Protein AF-A0A1Y0RLL7-F1 (afdb_monomer_lite)

Foldseek 3Di:
DDDPPFDFPDWDDDPLFWIWTWTDDQQEIEIEIEGAPVDDDDPVVVVVVVVVVVVVSCVVRPPDNHHYHYHYHHDHRD

Sequence (78 aa):
MSSLLASTIYTLRFDNFMGIRVFGQKNEMIIVFVTNLEKLPDFSFIFTIFYFCMTLATQTFTRSKTFFILNFECVNFE

Secondary structure (DSSP, 8-state):
-----PEEEEEEEETTTEEEEEEEETTEEEEEEEE-TT-PPPHHHHHHHHHHHHHHHHHHSTTSPPEEEEEEEE----

pLDDT: mean 78.53, std 12.4, range [38.19, 91.5]

Radius of gyration: 13.26 Å; chains: 1; bounding box: 32×21×36 Å

Structure (mmCIF, N/CA/C/O backbone):
data_AF-A0A1Y0RLL7-F1
#
_entry.id   AF-A0A1Y0RLL7-F1
#
loop_
_atom_site.group_PDB
_atom_site.id
_atom_site.type_symbol
_atom_site.label_atom_id
_atom_site.label_alt_id
_atom_site.label_comp_id
_atom_site.label_asym_id
_atom_site.label_entity_id
_atom_site.label_seq_id
_atom_site.pdbx_PDB_ins_code
_atom_site.Cartn_x
_atom_site.Cartn_y
_atom_site.Cartn_z
_atom_site.occupancy
_atom_site.B_iso_or_equiv
_atom_site.auth_seq_id
_atom_site.auth_comp_id
_atom_site.auth_asym_id
_atom_site.auth_atom_id
_atom_site.pdbx_PDB_model_num
ATOM 1 N N . MET A 1 1 ? 12.178 -6.272 23.711 1.00 41.03 1 MET A N 1
ATOM 2 C CA . MET A 1 1 ? 11.938 -6.055 22.268 1.00 41.03 1 MET A CA 1
ATOM 3 C C . MET A 1 1 ? 11.376 -7.348 21.697 1.00 41.03 1 MET A C 1
ATOM 5 O O . MET A 1 1 ? 12.131 -8.275 21.452 1.00 41.03 1 MET A O 1
ATOM 9 N N . SER A 1 2 ?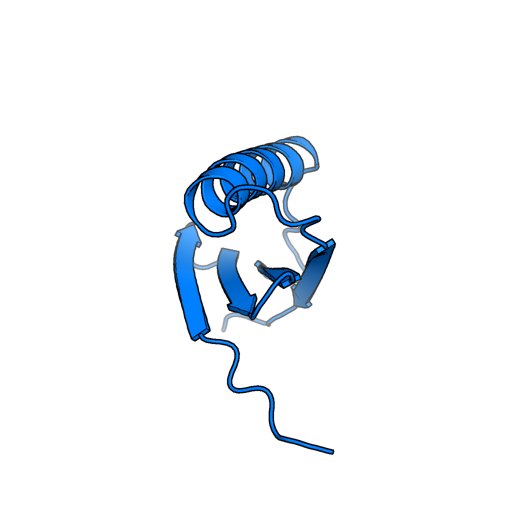 10.047 -7.470 21.636 1.00 38.19 2 SER A N 1
ATOM 10 C CA . SER A 1 2 ? 9.375 -8.661 21.099 1.00 38.19 2 SER A CA 1
ATOM 11 C C . SER A 1 2 ? 9.362 -8.567 19.580 1.00 38.19 2 SER A C 1
ATOM 13 O O . SER A 1 2 ? 8.864 -7.577 19.053 1.00 38.19 2 SER A O 1
ATOM 15 N N . SER A 1 3 ? 9.887 -9.591 18.911 1.00 42.75 3 SER A N 1
ATOM 16 C CA . SER A 1 3 ? 9.765 -9.799 17.468 1.00 42.75 3 SER A CA 1
ATOM 17 C C . SER A 1 3 ? 8.300 -9.646 17.036 1.00 42.75 3 SER A C 1
ATOM 19 O O . SER A 1 3 ? 7.426 -10.384 17.496 1.00 42.75 3 SER A O 1
ATOM 21 N N . LEU A 1 4 ? 8.021 -8.629 16.219 1.00 48.00 4 LEU A N 1
ATOM 22 C CA . LEU A 1 4 ? 6.746 -8.431 15.545 1.00 48.00 4 LEU A CA 1
ATOM 23 C C . LEU A 1 4 ? 6.773 -9.312 14.288 1.00 48.00 4 LEU A C 1
ATOM 25 O O . LEU A 1 4 ? 7.279 -8.896 13.251 1.00 48.00 4 LEU A O 1
ATOM 29 N N . LEU A 1 5 ? 6.249 -10.537 14.366 1.00 45.31 5 LEU A N 1
ATOM 30 C CA . LEU A 1 5 ? 5.910 -11.284 13.152 1.00 45.31 5 LEU A CA 1
ATOM 31 C C . LEU A 1 5 ? 4.663 -10.635 12.537 1.00 45.31 5 LEU A C 1
ATOM 33 O O . LEU A 1 5 ? 3.533 -11.037 12.810 1.00 45.31 5 LEU A O 1
ATOM 37 N N . ALA A 1 6 ? 4.882 -9.571 11.765 1.00 57.84 6 ALA A N 1
ATOM 38 C CA . ALA A 1 6 ? 3.856 -8.943 10.952 1.00 57.84 6 ALA A CA 1
ATOM 39 C C . ALA A 1 6 ? 3.349 -9.979 9.939 1.00 57.84 6 ALA A C 1
ATOM 41 O O . ALA A 1 6 ? 4.126 -10.553 9.173 1.00 57.84 6 ALA A O 1
ATOM 42 N N . SER A 1 7 ? 2.051 -10.267 9.964 1.00 63.44 7 SER A N 1
ATOM 43 C CA . SER A 1 7 ? 1.455 -11.226 9.038 1.00 63.44 7 SER A CA 1
ATOM 44 C C . SER A 1 7 ? 1.299 -10.544 7.684 1.00 63.44 7 SER A C 1
ATOM 46 O O . SER A 1 7 ? 0.701 -9.468 7.606 1.00 63.44 7 SER A O 1
ATOM 48 N N . THR A 1 8 ? 1.833 -11.135 6.615 1.00 69.25 8 THR A N 1
ATOM 49 C CA . THR A 1 8 ? 1.532 -10.669 5.257 1.00 69.25 8 THR A CA 1
ATOM 50 C C . THR A 1 8 ? 0.048 -10.889 4.999 1.00 69.25 8 THR A C 1
ATOM 52 O O . THR A 1 8 ? -0.425 -12.021 5.040 1.00 69.25 8 THR A O 1
ATOM 55 N N . ILE A 1 9 ? -0.683 -9.804 4.761 1.00 71.19 9 ILE A N 1
ATOM 56 C CA . ILE A 1 9 ? -2.114 -9.849 4.457 1.00 71.19 9 ILE A CA 1
ATOM 57 C C . ILE A 1 9 ? -2.305 -9.975 2.946 1.00 71.19 9 ILE A C 1
ATOM 59 O O . ILE A 1 9 ? -3.108 -10.786 2.500 1.00 71.19 9 ILE A O 1
ATOM 63 N N . TYR A 1 10 ? -1.539 -9.213 2.159 1.00 73.62 10 TYR A N 1
ATOM 64 C CA . TYR A 1 10 ? -1.604 -9.254 0.698 1.00 73.62 10 TYR A CA 1
ATOM 65 C C . TYR A 1 10 ? -0.234 -9.054 0.058 1.00 73.62 10 TYR A C 1
ATOM 67 O O . TYR A 1 10 ? 0.562 -8.230 0.508 1.00 73.62 10 TYR A O 1
ATOM 75 N N . THR A 1 11 ? -0.016 -9.756 -1.052 1.00 77.88 11 THR A N 1
ATOM 76 C CA . THR A 1 11 ? 1.079 -9.494 -1.986 1.00 77.88 11 THR A CA 1
ATOM 77 C C . THR A 1 11 ? 0.482 -9.296 -3.371 1.00 77.88 11 THR A C 1
ATOM 79 O O . THR A 1 11 ? -0.184 -10.189 -3.890 1.00 77.88 11 THR A O 1
ATOM 82 N N . LEU A 1 12 ? 0.722 -8.132 -3.969 1.00 78.44 12 LEU A N 1
ATOM 83 C CA . LEU A 1 12 ? 0.376 -7.829 -5.355 1.00 78.44 12 LEU A CA 1
ATOM 84 C C . LEU A 1 12 ? 1.674 -7.670 -6.144 1.00 78.44 12 LEU A C 1
ATOM 86 O O . LEU A 1 12 ? 2.603 -7.015 -5.679 1.00 78.44 12 LEU A O 1
ATOM 90 N N . ARG A 1 13 ? 1.751 -8.257 -7.337 1.00 76.56 13 ARG A N 1
ATOM 91 C CA . ARG A 1 13 ? 2.883 -8.078 -8.250 1.00 76.56 13 ARG A CA 1
ATOM 92 C C . ARG A 1 13 ? 2.369 -7.450 -9.537 1.00 76.56 13 ARG A C 1
ATOM 94 O O . ARG A 1 13 ? 1.426 -7.968 -10.126 1.00 76.56 13 ARG A O 1
ATOM 101 N N . PHE A 1 14 ? 2.978 -6.339 -9.930 1.00 68.94 14 PHE A N 1
ATOM 102 C CA . PHE A 1 14 ? 2.662 -5.600 -11.144 1.00 68.94 14 PHE A CA 1
ATOM 103 C C . PHE A 1 14 ? 3.903 -5.642 -12.035 1.00 68.94 14 PHE A C 1
ATOM 105 O O . PHE A 1 14 ? 4.904 -4.980 -11.759 1.00 68.94 14 PHE A O 1
ATOM 112 N N . ASP A 1 15 ? 3.841 -6.470 -13.077 1.00 67.12 15 ASP A N 1
ATOM 113 C CA . ASP A 1 15 ? 4.957 -6.736 -13.986 1.00 67.12 15 ASP A CA 1
ATOM 114 C C . ASP A 1 15 ? 6.250 -7.194 -13.262 1.00 67.12 15 ASP A C 1
ATOM 116 O O . ASP A 1 15 ? 6.245 -7.639 -12.108 1.00 67.12 15 ASP A O 1
ATOM 120 N N . ASN A 1 16 ? 7.386 -7.145 -13.964 1.00 64.88 16 ASN A N 1
ATOM 121 C CA . ASN A 1 16 ? 8.700 -7.487 -13.410 1.00 64.88 16 ASN A CA 1
ATOM 122 C C . ASN A 1 16 ? 9.371 -6.336 -12.646 1.00 64.88 16 ASN A C 1
ATOM 124 O O . ASN A 1 16 ? 10.449 -6.542 -12.104 1.00 64.88 16 ASN A O 1
ATOM 128 N N . PHE A 1 17 ? 8.767 -5.146 -12.598 1.00 69.06 17 PHE A N 1
ATOM 129 C CA . PHE A 1 17 ? 9.414 -3.949 -12.049 1.00 69.06 17 PHE A CA 1
ATOM 130 C C . PHE A 1 17 ? 8.783 -3.429 -10.755 1.00 69.06 17 PHE A C 1
ATOM 132 O O . PHE A 1 17 ? 9.380 -2.560 -10.119 1.00 69.06 17 PHE A O 1
ATOM 139 N N . MET A 1 18 ? 7.601 -3.922 -10.362 1.00 77.38 18 MET A N 1
ATOM 140 C CA . MET A 1 18 ? 6.886 -3.400 -9.201 1.00 77.38 18 MET A CA 1
ATOM 141 C C . MET A 1 18 ? 6.124 -4.487 -8.430 1.00 77.38 18 MET A C 1
ATOM 143 O O . MET A 1 18 ? 5.502 -5.396 -8.976 1.00 77.38 18 MET A O 1
ATOM 147 N N . GLY A 1 19 ? 6.141 -4.381 -7.110 1.00 84.25 19 GLY A N 1
ATOM 148 C CA . GLY A 1 19 ? 5.392 -5.226 -6.197 1.00 84.25 19 GLY A CA 1
ATOM 149 C C . GLY A 1 19 ? 4.882 -4.424 -5.013 1.00 84.25 19 GLY A C 1
ATOM 150 O O . GLY A 1 19 ? 5.390 -3.355 -4.691 1.00 84.25 19 GLY A O 1
ATOM 151 N N . ILE A 1 20 ? 3.857 -4.941 -4.353 1.00 85.50 20 ILE A N 1
ATOM 152 C CA . ILE A 1 20 ? 3.275 -4.349 -3.156 1.00 85.50 20 ILE A CA 1
ATOM 153 C C . ILE A 1 20 ? 3.097 -5.455 -2.138 1.00 85.50 20 ILE A C 1
ATOM 155 O O . ILE A 1 20 ? 2.493 -6.486 -2.433 1.00 85.50 20 ILE A O 1
ATOM 159 N N . ARG A 1 21 ? 3.605 -5.238 -0.929 1.00 86.19 21 ARG A N 1
ATOM 160 C CA . ARG A 1 21 ? 3.360 -6.116 0.214 1.00 86.19 21 ARG A CA 1
ATOM 161 C C . ARG A 1 21 ? 2.618 -5.328 1.276 1.00 86.19 21 ARG A C 1
ATOM 163 O O . ARG A 1 21 ? 3.079 -4.273 1.696 1.00 86.19 21 ARG A O 1
ATOM 170 N N . VAL A 1 22 ? 1.475 -5.843 1.700 1.00 82.81 22 VAL A N 1
ATOM 171 C CA . VAL A 1 22 ? 0.682 -5.274 2.786 1.00 82.81 22 VAL A CA 1
ATOM 172 C C . VAL A 1 22 ? 0.786 -6.211 3.973 1.00 82.81 22 VAL A C 1
ATOM 174 O O . VAL A 1 22 ? 0.401 -7.379 3.889 1.00 82.81 22 VAL A O 1
ATOM 177 N N . PHE A 1 23 ? 1.294 -5.700 5.083 1.00 83.81 23 PHE A N 1
ATOM 178 C CA . PHE A 1 23 ? 1.319 -6.394 6.360 1.00 83.81 23 PHE A CA 1
ATOM 179 C C . PHE A 1 23 ? 0.333 -5.725 7.297 1.00 83.81 23 PHE A C 1
ATOM 181 O O . PHE A 1 23 ? 0.133 -4.512 7.230 1.00 83.81 23 PHE A O 1
ATOM 188 N N . GLY A 1 24 ? -0.256 -6.493 8.200 1.00 78.56 24 GLY A N 1
ATOM 189 C CA . GLY A 1 24 ? -1.023 -5.903 9.281 1.00 78.56 24 GLY A CA 1
ATOM 190 C C . GLY A 1 24 ? -0.721 -6.570 10.596 1.00 78.56 24 GLY A C 1
ATOM 191 O O . GLY A 1 24 ? -0.481 -7.776 10.682 1.00 78.56 24 GLY A O 1
ATOM 192 N N . GLN A 1 25 ? -0.709 -5.742 11.628 1.00 79.50 25 GLN A N 1
ATOM 193 C CA . GLN A 1 25 ? -0.425 -6.176 12.972 1.00 79.50 25 GLN A CA 1
ATOM 194 C C . GLN A 1 25 ? -1.124 -5.282 13.979 1.00 79.50 25 GLN A C 1
ATOM 196 O O . GLN A 1 25 ? -0.832 -4.095 14.085 1.00 79.50 25 GLN A O 1
ATOM 201 N N . LYS A 1 26 ? -2.016 -5.881 14.773 1.00 80.12 26 LYS A N 1
ATOM 202 C CA . LYS A 1 26 ? -2.854 -5.176 15.751 1.00 80.12 26 LYS A CA 1
ATOM 203 C C . LYS A 1 26 ? -3.633 -4.025 15.103 1.00 80.12 26 LYS A C 1
ATOM 205 O O . LYS A 1 26 ? -4.704 -4.271 14.578 1.00 80.12 26 LYS A O 1
ATOM 210 N N . ASN A 1 27 ? -3.079 -2.814 15.135 1.00 79.00 27 ASN A N 1
ATOM 211 C CA . ASN A 1 27 ? -3.674 -1.573 14.639 1.00 79.00 27 ASN A CA 1
ATOM 212 C C . ASN A 1 27 ? -2.775 -0.873 13.607 1.00 79.00 27 ASN A C 1
ATOM 214 O O . ASN A 1 27 ? -2.987 0.296 13.302 1.00 79.00 27 ASN A O 1
ATOM 218 N N . GLU A 1 28 ? -1.741 -1.541 13.108 1.00 84.50 28 GLU A N 1
ATOM 219 C CA . GLU A 1 28 ? -0.821 -1.009 12.109 1.00 84.50 28 GLU A CA 1
ATOM 220 C C . GLU A 1 28 ? -1.022 -1.768 10.802 1.00 84.50 28 GLU A C 1
ATOM 222 O O . GLU A 1 28 ? -1.088 -2.999 10.795 1.00 84.50 28 GLU A O 1
ATOM 227 N N . MET A 1 29 ? -1.118 -1.033 9.698 1.00 87.31 29 MET A N 1
ATOM 228 C CA . MET A 1 29 ? -1.062 -1.583 8.351 1.00 87.31 29 MET A CA 1
ATOM 229 C C . MET A 1 29 ? 0.151 -0.988 7.639 1.00 87.31 29 MET A C 1
ATOM 231 O O . MET A 1 29 ? 0.258 0.227 7.463 1.00 87.31 29 MET A O 1
ATOM 235 N N . ILE A 1 30 ? 1.083 -1.854 7.259 1.00 88.88 30 ILE A N 1
ATOM 236 C CA . ILE A 1 30 ? 2.340 -1.483 6.615 1.00 88.88 30 ILE A CA 1
ATOM 237 C C . ILE A 1 30 ? 2.206 -1.805 5.135 1.00 88.88 30 ILE A C 1
ATOM 239 O O . ILE A 1 30 ? 2.025 -2.964 4.767 1.00 88.88 30 ILE A O 1
ATOM 243 N N . ILE A 1 31 ? 2.298 -0.782 4.294 1.00 90.38 31 ILE A N 1
ATOM 244 C CA . ILE A 1 31 ? 2.244 -0.894 2.839 1.00 90.38 31 ILE A CA 1
ATOM 245 C C . ILE A 1 31 ? 3.664 -0.696 2.328 1.00 90.38 31 ILE A C 1
ATOM 247 O O . ILE A 1 31 ? 4.233 0.384 2.462 1.00 90.38 31 ILE A O 1
ATOM 251 N N . VAL A 1 32 ? 4.234 -1.742 1.748 1.00 89.12 32 VAL A N 1
ATOM 252 C CA . VAL A 1 32 ? 5.579 -1.729 1.184 1.00 89.12 32 VAL A CA 1
ATOM 253 C C . VAL A 1 32 ? 5.472 -1.744 -0.331 1.00 89.12 32 VAL A C 1
ATOM 255 O O . VAL A 1 32 ? 5.088 -2.762 -0.909 1.00 89.12 32 VAL A O 1
ATOM 258 N N . PHE A 1 33 ? 5.835 -0.637 -0.969 1.00 88.25 33 PHE A N 1
ATOM 259 C CA . PHE A 1 33 ? 6.045 -0.568 -2.410 1.00 88.25 33 PHE A CA 1
ATOM 260 C C . PHE A 1 33 ? 7.455 -1.057 -2.710 1.00 88.25 33 PHE A C 1
ATOM 262 O O . PHE A 1 33 ? 8.428 -0.467 -2.254 1.00 88.25 33 PHE A O 1
ATOM 269 N N . VAL A 1 34 ? 7.556 -2.146 -3.457 1.00 87.44 34 VAL A N 1
ATOM 270 C CA . VAL A 1 34 ? 8.811 -2.706 -3.945 1.00 87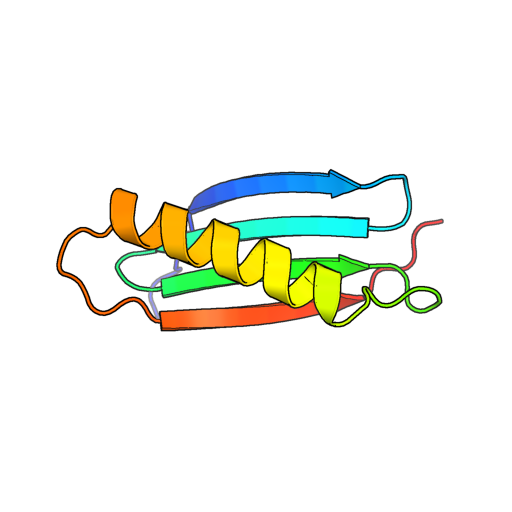.44 34 VAL A CA 1
ATOM 271 C C . VAL A 1 34 ? 8.944 -2.287 -5.396 1.00 87.44 34 VAL A C 1
ATOM 273 O O . VAL A 1 34 ? 8.103 -2.663 -6.205 1.00 87.44 34 VAL A O 1
ATOM 276 N N . THR A 1 35 ? 9.949 -1.493 -5.737 1.00 86.00 35 THR A N 1
ATOM 277 C CA . THR A 1 35 ? 10.067 -0.955 -7.095 1.00 86.00 35 THR A CA 1
ATOM 278 C C . THR A 1 35 ? 11.508 -0.889 -7.570 1.00 86.00 35 THR A C 1
ATOM 280 O O . THR A 1 35 ? 12.430 -0.854 -6.754 1.00 86.00 35 THR A O 1
ATOM 283 N N . ASN A 1 36 ? 11.700 -0.866 -8.889 1.00 80.75 36 ASN A N 1
ATOM 284 C CA . ASN A 1 36 ? 12.993 -0.530 -9.472 1.00 80.75 36 ASN A CA 1
ATOM 285 C C . ASN A 1 36 ? 13.244 0.987 -9.379 1.00 80.75 36 ASN A C 1
ATOM 287 O O . ASN A 1 36 ? 12.319 1.789 -9.525 1.00 80.75 36 ASN A O 1
ATOM 291 N N . LEU A 1 37 ? 14.503 1.376 -9.176 1.00 70.00 37 LEU A N 1
ATOM 292 C CA . LEU A 1 37 ? 14.959 2.761 -9.001 1.00 70.00 37 LEU A CA 1
ATOM 293 C C . LEU A 1 37 ? 14.604 3.633 -10.214 1.00 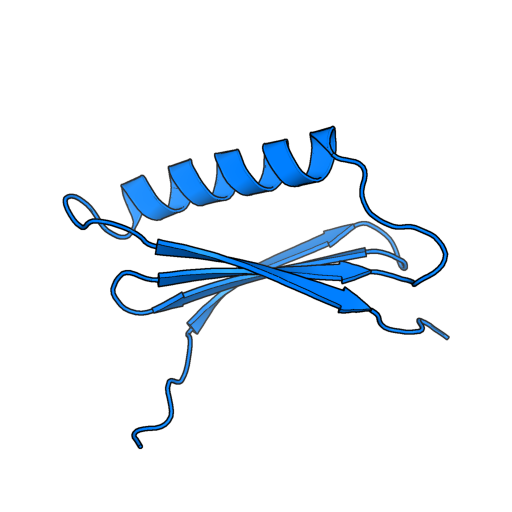70.00 37 LEU A C 1
ATOM 295 O O . LEU A 1 37 ? 14.338 4.824 -10.079 1.00 70.00 37 LEU A O 1
ATOM 299 N N . GLU A 1 38 ? 14.545 3.015 -11.393 1.00 73.19 38 GLU A N 1
ATOM 300 C CA . GLU A 1 38 ? 14.246 3.678 -12.663 1.00 73.19 38 GLU A CA 1
ATOM 301 C C . GLU A 1 38 ? 12.762 4.011 -12.860 1.00 73.19 38 GLU A C 1
ATOM 303 O O . GLU A 1 38 ? 12.420 4.857 -13.687 1.00 73.19 38 GLU A O 1
ATOM 308 N N . LYS A 1 39 ? 11.861 3.354 -12.122 1.00 74.38 39 LYS A N 1
ATOM 309 C CA . LYS A 1 39 ? 10.413 3.543 -12.254 1.00 74.38 39 LYS A CA 1
ATOM 310 C C . LYS A 1 39 ? 9.773 3.597 -10.881 1.00 74.38 39 LYS A C 1
ATOM 312 O O . LYS A 1 39 ? 9.327 2.587 -10.348 1.00 74.38 39 LYS A O 1
ATOM 317 N N . LEU A 1 40 ? 9.706 4.793 -10.310 1.00 77.31 40 LEU A N 1
ATOM 318 C CA . LEU A 1 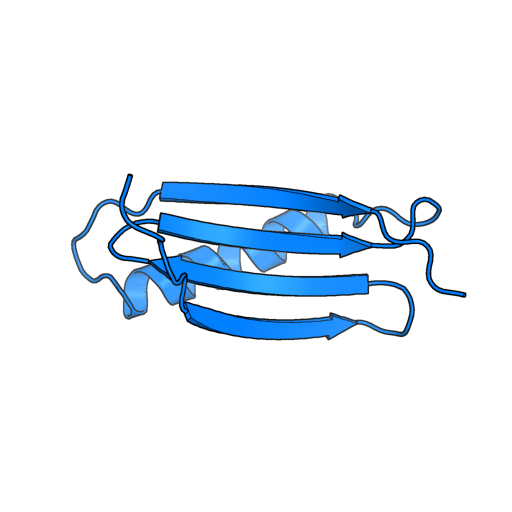40 ? 8.883 5.024 -9.128 1.00 77.31 40 LEU A CA 1
ATOM 319 C C . LEU A 1 40 ? 7.394 4.985 -9.518 1.00 77.31 40 LEU A C 1
ATOM 321 O O . LEU A 1 40 ? 7.040 5.477 -10.594 1.00 77.31 40 LEU A O 1
ATOM 325 N N . PRO A 1 41 ? 6.515 4.423 -8.670 1.00 81.00 41 PRO A N 1
ATOM 326 C CA . PRO A 1 41 ? 5.078 4.504 -8.890 1.00 81.00 41 PRO A CA 1
ATOM 327 C C . PRO A 1 41 ? 4.624 5.964 -8.895 1.00 81.00 41 PRO A C 1
ATOM 329 O O . PRO A 1 41 ? 5.113 6.785 -8.114 1.00 81.00 41 PRO A O 1
ATOM 332 N N . ASP A 1 42 ? 3.662 6.282 -9.757 1.00 87.69 42 ASP A N 1
ATOM 333 C CA . ASP A 1 42 ? 3.061 7.608 -9.760 1.00 87.69 42 ASP A CA 1
ATOM 334 C C . ASP A 1 42 ? 2.178 7.838 -8.515 1.00 87.69 42 ASP A C 1
ATOM 336 O O . ASP A 1 42 ? 1.774 6.915 -7.795 1.00 87.69 42 ASP A O 1
ATOM 340 N N . PHE A 1 43 ? 1.884 9.110 -8.240 1.00 85.38 43 PHE A N 1
ATOM 341 C CA . PHE A 1 43 ? 1.105 9.499 -7.065 1.00 85.38 43 PHE A CA 1
ATOM 342 C C . PHE A 1 43 ? -0.327 8.940 -7.094 1.00 85.38 43 PHE A C 1
ATOM 344 O O . PHE A 1 43 ? -0.878 8.579 -6.053 1.00 85.38 43 PHE A O 1
ATOM 351 N N . SER A 1 44 ? -0.926 8.830 -8.281 1.00 89.31 44 SER A N 1
ATOM 352 C CA . SER A 1 44 ? -2.281 8.304 -8.468 1.00 89.31 44 SER A CA 1
ATOM 353 C C . SER A 1 44 ? -2.371 6.820 -8.103 1.00 89.31 44 SER A C 1
ATOM 355 O O . SER A 1 44 ? -3.328 6.386 -7.455 1.00 89.31 44 SER A O 1
ATOM 357 N N . PHE A 1 45 ? -1.352 6.045 -8.454 1.00 86.69 45 PHE A N 1
ATOM 358 C CA . PHE A 1 45 ? -1.219 4.641 -8.115 1.00 86.69 45 PHE A CA 1
ATOM 359 C C . PHE A 1 45 ? -1.020 4.455 -6.611 1.00 86.69 45 PHE A C 1
ATOM 361 O O . PHE A 1 45 ? -1.751 3.679 -5.991 1.00 86.69 45 PHE A O 1
ATOM 368 N N . ILE A 1 46 ? -0.108 5.223 -5.999 1.00 88.31 46 ILE A N 1
ATOM 369 C CA . ILE A 1 46 ? 0.105 5.207 -4.541 1.00 88.31 46 ILE A CA 1
ATOM 370 C C . ILE A 1 46 ? -1.216 5.482 -3.810 1.00 88.31 46 ILE A C 1
ATOM 372 O O . ILE A 1 46 ? -1.576 4.748 -2.888 1.00 88.31 46 ILE A O 1
ATOM 376 N N . PHE A 1 47 ? -1.972 6.493 -4.249 1.00 89.19 47 PHE A N 1
ATOM 377 C CA . PHE A 1 47 ? -3.257 6.846 -3.644 1.00 89.19 47 PHE A CA 1
ATOM 378 C C . PHE A 1 47 ? -4.310 5.740 -3.800 1.00 89.19 47 PHE A C 1
ATOM 380 O O . PHE A 1 47 ? -5.045 5.444 -2.858 1.00 89.19 47 PHE A O 1
ATOM 387 N N . THR A 1 48 ? -4.353 5.080 -4.960 1.00 90.62 48 THR A N 1
ATOM 388 C CA . THR A 1 48 ? -5.274 3.961 -5.222 1.00 90.62 48 THR A CA 1
ATOM 389 C C . THR A 1 48 ? -5.014 2.796 -4.268 1.00 90.62 48 THR A C 1
ATOM 391 O O . THR A 1 48 ? -5.937 2.274 -3.641 1.00 90.62 48 THR A O 1
ATOM 394 N N . ILE A 1 49 ? -3.745 2.422 -4.100 1.00 89.56 49 ILE A N 1
ATOM 395 C CA . ILE A 1 49 ? -3.337 1.357 -3.179 1.00 89.56 49 ILE A CA 1
ATOM 396 C C . ILE A 1 49 ? -3.615 1.753 -1.732 1.00 89.56 49 ILE A C 1
ATOM 398 O O . ILE A 1 49 ? -4.108 0.935 -0.955 1.00 89.56 49 ILE A O 1
ATOM 402 N N . PHE A 1 50 ? -3.354 3.008 -1.370 1.00 89.38 50 PHE A N 1
ATOM 403 C CA . PHE A 1 50 ? -3.668 3.518 -0.042 1.00 89.38 50 PHE A CA 1
ATOM 404 C C . PHE A 1 50 ? -5.171 3.426 0.264 1.00 89.38 50 PHE A C 1
ATOM 406 O O . PHE A 1 50 ? -5.550 2.925 1.322 1.00 89.38 50 PHE A O 1
ATOM 413 N N . TYR A 1 51 ? -6.037 3.821 -0.673 1.00 91.50 51 TYR A N 1
ATOM 414 C CA . TYR A 1 51 ? -7.492 3.723 -0.513 1.00 91.50 51 TYR A CA 1
ATOM 415 C C . TYR A 1 51 ? -7.978 2.269 -0.399 1.00 91.50 51 TYR A C 1
ATOM 417 O O . TYR A 1 51 ? -8.822 1.943 0.445 1.00 91.50 51 TYR A O 1
ATOM 425 N N . PHE A 1 52 ? -7.408 1.368 -1.203 1.00 89.19 52 PHE A N 1
ATOM 426 C CA . PHE A 1 52 ? -7.652 -0.068 -1.071 1.00 89.19 52 PHE A CA 1
ATOM 427 C C . PHE A 1 52 ? -7.278 -0.568 0.334 1.00 89.19 52 PHE A C 1
ATOM 429 O O . PHE A 1 52 ? -8.085 -1.222 0.998 1.00 89.19 52 PHE A O 1
ATOM 436 N N . CYS A 1 53 ? -6.098 -0.193 0.833 1.00 87.88 53 CYS A N 1
ATOM 437 C CA . CYS A 1 53 ? -5.632 -0.569 2.166 1.00 87.88 53 CYS A CA 1
ATOM 438 C C . CYS A 1 53 ? -6.500 0.039 3.281 1.00 87.88 53 CYS A C 1
ATOM 440 O O . CYS A 1 53 ? -6.770 -0.634 4.272 1.00 87.88 53 CYS A O 1
ATOM 442 N N . MET A 1 54 ? -7.017 1.262 3.114 1.00 88.00 54 MET A N 1
ATOM 443 C CA . MET A 1 54 ? -8.009 1.845 4.028 1.00 88.00 54 MET A CA 1
ATOM 444 C C . MET A 1 54 ? -9.292 1.013 4.107 1.00 88.00 54 MET A C 1
ATOM 446 O O . MET A 1 54 ? -9.810 0.760 5.199 1.00 88.00 54 MET A O 1
ATOM 450 N N . THR A 1 55 ? -9.799 0.571 2.957 1.00 89.81 55 THR A N 1
ATOM 451 C CA . THR A 1 55 ? -10.992 -0.282 2.886 1.00 89.81 55 THR A CA 1
ATOM 452 C C . THR A 1 55 ? -10.738 -1.616 3.588 1.00 89.81 55 THR A C 1
ATOM 454 O O . THR A 1 55 ? -11.527 -2.037 4.435 1.00 89.81 55 THR A O 1
ATOM 457 N N . LEU A 1 56 ? -9.589 -2.238 3.314 1.00 85.94 56 LEU A N 1
ATOM 458 C CA . LEU A 1 56 ? -9.178 -3.495 3.932 1.00 85.94 56 LEU A CA 1
ATOM 459 C C . LEU A 1 56 ? -8.990 -3.369 5.453 1.00 85.94 56 LEU A C 1
ATOM 461 O O . LEU A 1 56 ? -9.450 -4.221 6.213 1.00 85.94 56 LEU A O 1
ATOM 465 N N . ALA A 1 57 ? -8.357 -2.291 5.916 1.00 83.56 57 ALA A N 1
ATOM 466 C CA . ALA A 1 57 ? -8.181 -2.000 7.335 1.00 83.56 57 ALA A CA 1
ATOM 467 C C . ALA A 1 57 ? -9.526 -1.822 8.051 1.00 83.56 57 ALA A C 1
ATOM 469 O O . ALA A 1 57 ? -9.705 -2.327 9.157 1.00 83.56 57 ALA A O 1
ATOM 470 N N . THR A 1 58 ? -10.491 -1.162 7.403 1.00 86.62 58 THR A N 1
ATOM 471 C CA . THR A 1 58 ? -11.840 -0.959 7.957 1.00 86.62 58 THR A CA 1
ATOM 472 C C . THR A 1 58 ? -12.560 -2.290 8.178 1.00 86.62 58 THR A C 1
ATOM 474 O O . THR A 1 58 ? -13.241 -2.455 9.189 1.00 86.62 58 THR A O 1
ATOM 477 N N . GLN A 1 59 ? -12.374 -3.250 7.268 1.00 82.88 59 GLN A N 1
ATOM 478 C CA . GLN A 1 59 ? -12.927 -4.602 7.389 1.00 82.88 59 GLN A CA 1
ATOM 479 C C . GLN A 1 59 ? -12.185 -5.451 8.431 1.00 82.88 59 GLN A C 1
ATOM 481 O O . GLN A 1 59 ? -12.810 -6.238 9.135 1.00 82.88 59 GLN A O 1
ATOM 486 N N . THR A 1 60 ? -10.864 -5.286 8.546 1.00 80.69 60 THR A N 1
ATOM 487 C CA . THR A 1 60 ? -10.011 -6.143 9.389 1.00 80.69 60 THR A CA 1
ATOM 488 C C . THR A 1 60 ? -9.987 -5.695 10.855 1.00 80.69 60 THR A C 1
ATOM 490 O O . THR A 1 60 ? -9.998 -6.528 11.757 1.00 80.69 60 THR A O 1
ATOM 493 N N . PHE A 1 61 ? -9.971 -4.385 11.118 1.00 79.38 61 PHE A N 1
ATOM 494 C CA . PHE A 1 61 ? -9.721 -3.807 12.446 1.00 79.38 61 PHE A CA 1
ATOM 495 C C . PHE A 1 61 ? -10.927 -3.043 13.009 1.00 79.38 61 PHE A C 1
ATOM 497 O O . PHE A 1 61 ? -10.744 -2.044 13.707 1.00 79.38 61 PHE A O 1
ATOM 504 N N . THR A 1 62 ? -12.160 -3.465 12.700 1.00 73.12 62 THR A N 1
ATOM 505 C CA . THR A 1 62 ? -13.413 -2.749 13.024 1.00 73.12 62 THR A CA 1
ATOM 506 C C . THR A 1 62 ? -13.379 -2.012 14.372 1.00 73.12 62 THR A C 1
ATOM 508 O O . THR A 1 62 ? -13.258 -2.633 15.425 1.00 73.12 62 THR A O 1
ATOM 511 N N . ARG A 1 63 ? -13.547 -0.679 14.321 1.00 66.06 63 ARG A N 1
ATOM 512 C CA . ARG A 1 63 ? -13.569 0.284 15.451 1.00 66.06 63 ARG A CA 1
ATOM 513 C C . ARG A 1 63 ? -12.220 0.631 16.103 1.00 66.06 63 ARG A C 1
ATOM 515 O O . ARG A 1 63 ? -12.205 1.404 17.061 1.00 66.06 63 ARG A O 1
ATOM 522 N N . SER A 1 64 ? -11.100 0.163 15.560 1.00 71.88 64 SER A N 1
ATOM 523 C CA . SER A 1 64 ? -9.752 0.549 16.006 1.00 71.88 64 SER A CA 1
ATOM 524 C C . SER A 1 64 ? -9.221 1.725 15.188 1.00 71.88 64 SER A C 1
ATOM 526 O O . SER A 1 64 ? -9.356 1.751 13.964 1.00 71.88 64 SER A O 1
ATOM 528 N N . LYS A 1 65 ? -8.546 2.682 15.838 1.00 82.06 65 LYS A N 1
ATOM 529 C CA . LYS A 1 65 ? -7.669 3.611 15.109 1.00 82.06 65 LYS A CA 1
ATOM 530 C C . LYS A 1 65 ? -6.590 2.778 14.420 1.00 82.06 65 LYS A C 1
ATOM 532 O O . LYS A 1 65 ? -5.862 2.077 15.115 1.00 82.06 65 LYS A O 1
ATOM 537 N N . THR A 1 66 ? -6.516 2.845 13.092 1.00 85.00 66 THR A N 1
ATOM 538 C CA . THR A 1 66 ? -5.490 2.147 12.307 1.00 85.00 66 THR A CA 1
ATOM 539 C C . THR A 1 66 ? -4.419 3.142 11.872 1.00 85.00 66 THR A C 1
ATOM 541 O O . THR A 1 66 ? -4.744 4.194 11.323 1.00 85.00 66 THR A O 1
ATOM 544 N N . PHE A 1 67 ? -3.154 2.821 12.123 1.00 86.25 67 PHE A N 1
ATOM 545 C CA . PHE A 1 67 ? -1.998 3.577 11.661 1.00 86.25 67 PHE A CA 1
ATOM 546 C C . PHE A 1 67 ? -1.498 2.989 10.345 1.00 86.25 67 PHE A C 1
ATOM 548 O O . PHE A 1 67 ? -1.301 1.780 10.236 1.00 86.25 67 PHE A O 1
ATOM 555 N N . PHE A 1 68 ? -1.287 3.849 9.352 1.00 88.56 68 PHE A N 1
ATOM 556 C CA . PHE A 1 68 ? -0.754 3.450 8.055 1.00 88.56 68 PHE A CA 1
ATOM 557 C C . PHE A 1 68 ? 0.709 3.857 7.955 1.00 88.56 68 PHE A C 1
ATOM 559 O O . PHE A 1 68 ? 1.048 5.017 8.190 1.00 88.56 68 PHE A O 1
ATOM 566 N N . ILE A 1 69 ? 1.559 2.904 7.586 1.00 88.19 69 ILE A N 1
ATOM 567 C CA . ILE A 1 69 ? 2.984 3.126 7.346 1.00 88.19 69 ILE A CA 1
ATOM 568 C C . ILE A 1 69 ? 3.241 2.849 5.868 1.00 88.19 69 ILE A C 1
ATOM 570 O O . ILE A 1 69 ? 3.026 1.734 5.397 1.00 88.19 69 ILE A O 1
ATOM 574 N N . LEU A 1 70 ? 3.683 3.872 5.141 1.00 90.06 70 LEU A N 1
ATOM 575 C CA . LEU A 1 70 ? 4.097 3.762 3.746 1.00 90.06 70 LEU A CA 1
ATOM 576 C C . LEU A 1 70 ? 5.611 3.566 3.708 1.00 90.06 70 LEU A C 1
ATOM 578 O O . LEU A 1 70 ? 6.352 4.429 4.175 1.00 90.06 70 LEU A O 1
ATOM 582 N N . ASN A 1 71 ? 6.057 2.441 3.158 1.00 89.12 71 ASN A N 1
ATOM 583 C CA . ASN A 1 71 ? 7.467 2.145 2.955 1.00 89.12 71 ASN A CA 1
ATOM 584 C C . ASN A 1 71 ? 7.761 1.973 1.462 1.00 89.12 71 ASN A C 1
ATOM 586 O O . ASN A 1 71 ? 6.992 1.334 0.742 1.00 89.12 71 ASN A O 1
ATOM 590 N N . PHE A 1 72 ? 8.890 2.514 1.017 1.00 86.94 72 PHE A N 1
ATOM 591 C CA . PHE A 1 72 ? 9.387 2.351 -0.343 1.00 86.94 72 PHE A CA 1
ATOM 592 C C . PHE A 1 72 ? 10.693 1.574 -0.282 1.00 86.94 72 PHE A C 1
ATOM 594 O O . PHE A 1 72 ? 11.707 2.065 0.208 1.00 86.94 72 PHE A O 1
ATOM 601 N N . GLU A 1 73 ? 10.651 0.346 -0.778 1.00 87.44 73 GLU A N 1
ATOM 602 C CA . GLU A 1 73 ? 11.821 -0.495 -0.949 1.00 87.44 73 GLU A CA 1
ATOM 603 C C . GLU A 1 73 ? 12.241 -0.453 -2.409 1.00 87.44 73 GLU A C 1
ATOM 605 O O . GLU A 1 73 ? 11.524 -0.894 -3.309 1.00 87.44 73 GLU A O 1
ATOM 610 N N . CYS A 1 74 ? 13.430 0.089 -2.634 1.00 83.88 74 CYS A N 1
ATOM 611 C CA . CYS A 1 74 ? 14.044 0.035 -3.938 1.00 83.88 74 CYS A CA 1
ATOM 612 C C . CYS A 1 74 ? 14.836 -1.263 -4.060 1.00 83.88 74 CYS A C 1
ATOM 614 O O . CYS A 1 74 ? 15.718 -1.532 -3.245 1.00 83.88 74 CYS A O 1
ATOM 616 N N . VAL A 1 75 ? 14.541 -2.051 -5.086 1.00 82.19 75 VAL A N 1
ATOM 617 C CA . VAL A 1 75 ? 15.283 -3.272 -5.402 1.00 82.19 75 VAL A CA 1
ATOM 618 C C . VAL A 1 75 ? 15.728 -3.212 -6.852 1.00 82.19 75 VAL A C 1
ATOM 620 O O . VAL A 1 75 ? 14.993 -2.741 -7.717 1.00 82.19 75 VAL A O 1
ATOM 623 N N . ASN A 1 76 ? 16.947 -3.669 -7.114 1.00 71.62 76 ASN A N 1
ATOM 624 C CA . ASN A 1 76 ? 17.421 -3.813 -8.479 1.00 71.62 76 ASN A CA 1
ATOM 625 C C . ASN A 1 76 ? 16.949 -5.182 -8.977 1.00 71.62 76 ASN A C 1
ATOM 627 O O . ASN A 1 76 ? 17.386 -6.206 -8.451 1.00 71.62 76 ASN A O 1
ATOM 631 N N . PHE A 1 77 ? 15.995 -5.199 -9.905 1.00 64.56 77 PHE A N 1
ATOM 632 C CA . PHE A 1 77 ? 15.585 -6.434 -10.565 1.00 64.56 77 PHE A CA 1
ATOM 633 C C . PHE A 1 77 ? 16.588 -6.688 -11.695 1.00 64.56 77 PHE A C 1
ATOM 635 O O . PHE A 1 77 ? 16.606 -5.918 -12.654 1.00 64.56 77 PHE A O 1
ATOM 642 N N . GLU A 1 78 ? 17.456 -7.691 -11.529 1.00 57.91 78 GLU A N 1
ATOM 643 C CA . GLU A 1 78 ? 18.310 -8.210 -12.613 1.00 57.91 78 GLU A CA 1
ATOM 644 C C . GLU A 1 78 ? 17.477 -8.735 -13.792 1.00 57.91 78 GLU A C 1
ATOM 646 O O . GLU A 1 78 ? 16.398 -9.333 -13.547 1.00 57.91 78 GLU A O 1
#

=== Feature glossary ===
Key to the feature types in this record:

— What the protein is —

Primary structure: the covalent order of the twenty standard amino acids along the backbone. Two proteins with the same sequence will (almost always) fold to the same structure; two with 30% identity often share a fold but not the details.

Database cross-references. InterPro integrates a dozen domain/family signature databases into unified entries with residue-range hits. GO terms attach function/process/location labels with evidence codes. CATH codes position the fold in a four-level structural taxonomy. Organism is the NCBI-taxonomy species name.

— Where its atoms are —

The mmCIF block holds the 3D Cartesian coordinates of each backbone atom (N, Cα, C, O) in ångströms. mmCIF is the PDB's canonical archive format — a tagged-loop text representation of the atomic model.

Six rendered views show the 3D structure from the faces of a cube — i.e. along ±x, ±y, ±z. Rendering representation is drawn randomly per protein from cartoon (secondary-structure ribbons), sticks (backbone bonds), or molecular surface; coloring is either N→C rainbow (blue at the N-terminus through red at the C-terminus) or one color per chain.

— Local backbone conformation —

DSSP 8-state secondary structure assigns each residue one of H (α-helix), G (3₁₀-helix), I (π-helix), E (extended β-strand), B (isolated β-bridge), T (hydrogen-bonded turn), S (bend), or '-' (coil). The assignment is computed from backbone hydrogen-bond geometry via the Kabsch–Sander algorithm.

P-SEA three-state annotation labels each residue as helix, strand, or coil based purely on the geometry of the Cα trace. It serves as a fallback when the full backbone (and thus DSSP) is unavailable.

The φ/ψ torsion pair specifies the backbone conformation at each residue. φ rotates about the N–Cα bond, ψ about the Cα–C bond. Steric clashes forbid most of the (φ, ψ) plane — the allowed regions (α-helix basin, β-sheet basin, lef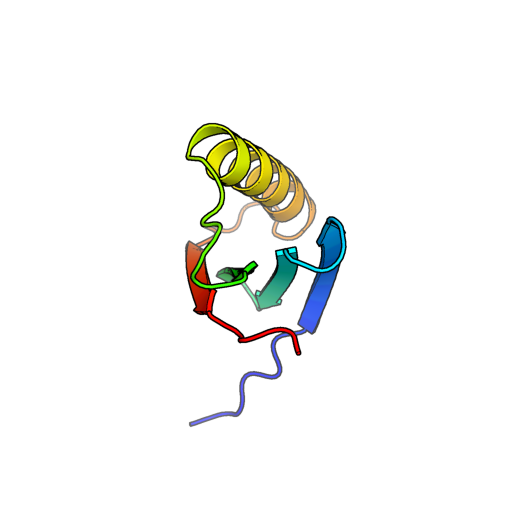t-handed helix) are the Ramachandran-allowed regions.

— Global shape and packing —

The geometric summary reports three shape descriptors. Rg (radius of gyration) measures how spread out the Cα atoms are about their centre of mass; compact globular proteins have small Rg, elongated or unfolded ones large. Cα contacts (<8 Å, |i−j|>4) count long-range residue pairs in spatial proximity — high for tightly packed folds, near zero for rods or random coil. The bounding-box extents give the protein's footprint along x, y, z in Å.

Accessible surface area quantifies burial. A residue with SASA near zero is packed into the hydrophobic core; one with SASA >100 Å² sits on the surface. Computed here via the Shrake–Rupley numerical algorithm with a 1.4 Å probe.

Plot images: a contact map (which residues are close in 3D, as an N×N binary image), a Ramachandran scatter (backbone torsion angles, revealing secondary-structure composition at a glance), and — for AlphaFold structures — a PAE heatmap (pairwise prediction confidence).

— Structural neighborhood —

The Foldseek 3Di string encodes local tertiary geometry as a 20-letter alphabet — one character per residue — derived from the relative positions of nearby Cα atoms. Unlike the amino-acid sequence, 3Di is a direct function of the 3D structure, so two proteins with the same fold have similar 3Di strings even at low sequence identity.

Nearest PDB neighbors are the top structural matches found by Foldseek when searching this structure against the entire Protein Data Bank. Each hit reports a TM-score (0 to 1; >0.5 almost always implies the same fold) and an E-value. These are *structural* homologs — they may share no detectable sequence similarity.

— Confidence and disorder —

For AlphaFold models, the B-factor field carries pLDDT — the model's own estimate of local accuracy on a 0–100 scale. Regions with pLDDT<50 should be treated as essentially unmodeled; they often correspond to intrinsically disordered segments.

B-factor (Debye–Waller factor) reflects atomic displacement in the crystal lattice. It is an experimental observable (units Å²), not a prediction; low values mean the atom is pinne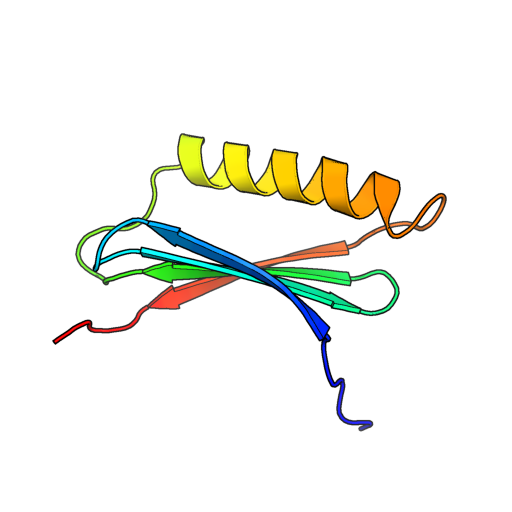d down, high values mean it moves or is heterogeneous across the crystal.

Predicted aligned error is AlphaFold's pairwise confidence. Unlike pLDDT (per-residue), PAE is per-residue-pair and captures whether two parts of the structure are correctly placed relative to each other. Units are ångströms of expected positional error.